Protein AF-A0A3R8Q8Q8-F1 (afdb_monomer_lite)

Organism: NCBI:txid940136

pLDDT: mean 83.43, std 16.65, range [38.94, 98.38]

Sequence (94 aa):
MTLSNRDELKNAIRAALLARAPKPTGIKKVIELAGGANSLAHKLGVTHQAIYTWSHRGWVPIQRAIQIESLFGVPREALLKPELVAILAPRQWS

Secondary structure (DSSP, 8-state):
--SHHHHHHHHHHHHHHHHHS----HHHHHHHHTTSHHHHHHHHT--HHHHHHHHHHT---HHHHHHHHHHH---GGGTS-HHHHHHHS-----

InterPro domains:
  IPR010982 Lambda repressor-like, DNA-binding domain superfamily [G3DSA:1.10.260.40] (25-86)
  IPR010982 Lambda repressor-like, DNA-binding domain superfamily [SSF47413] (27-73)
  IPR031856 Bacterial antitoxin YdaS-like [PF15943] (27-72)

Radius of gyration: 17.21 Å; chains: 1; bounding box: 33×35×53 Å

Foldseek 3Di:
DCPPVVVVVVVVVVVVCCVVPPPQQLLVVLQVQLVHLVSVCVQQVHDSVQSVVQNVLRADPQVVLVVSCVVRVRHSLSHHDVVVNVVVPPPPDD

Structure (mmCIF, N/CA/C/O backbone):
data_AF-A0A3R8Q8Q8-F1
#
_entry.id   AF-A0A3R8Q8Q8-F1
#
loop_
_atom_site.group_PDB
_atom_site.id
_atom_site.type_symbol
_atom_site.label_atom_id
_atom_site.label_alt_id
_atom_site.label_comp_id
_atom_site.label_asym_id
_atom_site.label_entity_id
_atom_site.label_seq_id
_atom_site.pdbx_PDB_ins_code
_atom_site.Cartn_x
_atom_site.Cartn_y
_atom_site.Cartn_z
_atom_site.occupancy
_atom_site.B_iso_or_equiv
_atom_site.auth_seq_id
_atom_site.auth_comp_id
_atom_site.auth_asym_id
_atom_site.auth_atom_id
_atom_site.pdbx_PDB_model_num
ATOM 1 N N . MET A 1 1 ? 14.097 7.854 -45.778 1.00 45.94 1 MET A N 1
ATOM 2 C CA . MET A 1 1 ? 15.107 8.122 -44.731 1.00 45.94 1 MET A CA 1
ATOM 3 C C . MET A 1 1 ? 14.557 9.188 -43.787 1.00 45.94 1 MET A C 1
ATOM 5 O O . MET A 1 1 ? 14.460 10.325 -44.203 1.00 45.94 1 MET A O 1
ATOM 9 N N . THR A 1 2 ? 14.084 8.969 -42.561 1.00 56.03 2 THR A N 1
ATOM 10 C CA . THR A 1 2 ? 13.623 7.803 -41.779 1.00 56.03 2 THR A CA 1
ATOM 11 C C . THR A 1 2 ? 13.007 8.416 -40.513 1.00 56.03 2 THR A C 1
ATOM 13 O O . THR A 1 2 ? 13.730 8.721 -39.567 1.00 56.03 2 THR A O 1
ATOM 16 N N . LEU A 1 3 ? 11.688 8.640 -40.503 1.00 55.59 3 LEU A N 1
ATOM 17 C CA . LEU A 1 3 ? 10.955 8.960 -39.268 1.00 55.59 3 LEU A CA 1
ATOM 18 C C . LEU A 1 3 ? 10.755 7.685 -38.414 1.00 55.59 3 LEU A C 1
ATOM 20 O O . LEU A 1 3 ? 10.866 7.757 -37.196 1.00 55.59 3 LEU A O 1
ATOM 24 N N . SER A 1 4 ? 10.667 6.507 -39.058 1.00 64.88 4 SER A N 1
ATOM 25 C CA . SER A 1 4 ? 10.560 5.176 -38.415 1.00 64.88 4 SER A CA 1
ATOM 26 C C . SER A 1 4 ? 11.710 4.868 -37.448 1.00 64.88 4 SER A C 1
ATOM 28 O O . SER A 1 4 ? 11.486 4.434 -36.325 1.00 64.88 4 SER A O 1
ATOM 30 N N . ASN A 1 5 ? 12.951 5.200 -37.825 1.00 76.56 5 ASN A N 1
ATOM 31 C CA . ASN A 1 5 ? 14.131 4.849 -37.026 1.00 76.56 5 ASN A CA 1
ATOM 32 C C . ASN A 1 5 ? 14.240 5.664 -35.722 1.00 76.56 5 ASN A C 1
ATOM 34 O O . ASN A 1 5 ? 14.782 5.191 -34.727 1.00 76.56 5 ASN A O 1
ATOM 38 N N . ARG A 1 6 ? 13.727 6.905 -35.705 1.00 71.56 6 ARG A N 1
ATOM 39 C CA . ARG A 1 6 ? 13.743 7.755 -34.501 1.00 71.56 6 ARG A CA 1
ATOM 40 C C . ARG A 1 6 ? 12.697 7.304 -33.488 1.00 71.56 6 ARG A C 1
ATOM 42 O O . ARG A 1 6 ? 12.961 7.379 -32.291 1.00 71.56 6 ARG A O 1
ATOM 49 N N . ASP A 1 7 ? 11.539 6.850 -33.954 1.00 80.25 7 ASP A N 1
ATOM 50 C CA . ASP A 1 7 ? 10.456 6.397 -33.081 1.00 80.25 7 ASP A CA 1
ATOM 51 C C . ASP A 1 7 ? 10.709 4.982 -32.550 1.00 80.25 7 ASP A C 1
ATOM 53 O O . ASP A 1 7 ? 10.508 4.735 -31.362 1.00 80.25 7 ASP A O 1
ATOM 57 N N . GLU A 1 8 ? 11.290 4.097 -33.362 1.00 83.56 8 GLU A N 1
ATOM 58 C CA . GLU A 1 8 ? 11.819 2.806 -32.904 1.00 83.56 8 GLU A CA 1
ATOM 59 C C . GLU A 1 8 ? 12.916 2.987 -31.848 1.00 83.56 8 GLU A C 1
ATOM 61 O O . GLU A 1 8 ? 12.861 2.359 -30.790 1.00 83.56 8 GLU A O 1
ATOM 66 N N . LEU A 1 9 ? 13.855 3.916 -32.068 1.00 75.81 9 LEU A N 1
ATOM 67 C CA . LEU A 1 9 ? 14.897 4.238 -31.092 1.00 75.81 9 LEU A CA 1
ATOM 68 C C . LEU A 1 9 ? 14.308 4.787 -29.785 1.00 75.81 9 LEU A C 1
ATOM 70 O O . LEU A 1 9 ? 14.707 4.359 -28.703 1.00 75.81 9 LEU A O 1
ATOM 74 N N . LYS A 1 10 ? 13.333 5.702 -29.855 1.00 74.94 10 LYS A N 1
ATOM 75 C CA . LYS A 1 10 ? 12.638 6.217 -28.662 1.00 74.94 10 LYS A CA 1
ATOM 76 C C . LYS A 1 10 ? 11.908 5.106 -27.911 1.00 74.94 10 LYS A C 1
ATOM 78 O O . LYS A 1 10 ? 11.977 5.074 -26.684 1.00 74.94 10 LYS A O 1
ATOM 83 N N . ASN A 1 11 ? 11.239 4.199 -28.621 1.00 80.94 11 ASN A N 1
ATOM 84 C CA . ASN A 1 11 ? 10.512 3.081 -28.024 1.00 80.94 11 ASN A CA 1
ATOM 85 C C . ASN A 1 11 ? 11.461 2.072 -27.369 1.00 80.94 11 ASN A C 1
ATOM 87 O O . ASN A 1 11 ? 11.214 1.659 -26.237 1.00 80.94 11 ASN A O 1
ATOM 91 N N . ALA A 1 12 ? 12.579 1.743 -28.019 1.00 76.50 12 ALA A N 1
ATOM 92 C CA . ALA A 1 12 ? 13.610 0.867 -27.471 1.00 76.50 12 ALA A CA 1
ATOM 93 C C . ALA A 1 12 ? 14.291 1.483 -26.239 1.00 76.50 12 ALA A C 1
ATOM 95 O O . ALA A 1 12 ? 14.426 0.817 -25.213 1.00 76.50 12 ALA A O 1
ATOM 96 N N . ILE A 1 13 ? 14.646 2.774 -26.293 1.00 77.25 13 ILE A N 1
ATOM 97 C CA . ILE A 1 13 ? 15.193 3.508 -25.143 1.00 77.25 13 ILE A CA 1
ATOM 98 C C . ILE A 1 13 ? 14.171 3.536 -24.008 1.00 77.25 13 ILE A C 1
ATOM 100 O O . ILE A 1 13 ? 14.528 3.263 -22.868 1.00 77.25 13 ILE A O 1
ATOM 104 N N . ARG A 1 14 ? 12.891 3.802 -24.293 1.00 72.31 14 ARG A N 1
ATOM 105 C CA . ARG A 1 14 ? 11.822 3.791 -23.286 1.00 72.31 14 ARG A CA 1
ATOM 106 C C . ARG A 1 14 ? 11.651 2.407 -22.660 1.00 72.31 14 ARG A C 1
ATOM 108 O O . ARG A 1 14 ? 11.566 2.322 -21.443 1.00 72.31 14 ARG A O 1
ATOM 115 N N . ALA A 1 15 ? 11.643 1.335 -23.449 1.00 70.44 15 ALA A N 1
ATOM 116 C CA . ALA A 1 15 ? 11.547 -0.038 -22.953 1.00 70.44 15 ALA A CA 1
ATOM 117 C C . ALA A 1 15 ? 12.760 -0.424 -22.088 1.00 70.44 15 ALA A C 1
ATOM 119 O O . ALA A 1 15 ? 12.591 -0.965 -20.997 1.00 70.44 15 ALA A O 1
ATOM 120 N N . ALA A 1 16 ? 13.974 -0.076 -22.523 1.00 70.81 16 ALA A N 1
ATOM 121 C CA . ALA A 1 16 ? 15.204 -0.314 -21.770 1.00 70.81 16 ALA A CA 1
ATOM 122 C C . ALA A 1 16 ? 15.271 0.522 -20.481 1.00 70.81 16 ALA A C 1
ATOM 124 O O . ALA A 1 16 ? 15.675 0.018 -19.432 1.00 70.81 16 ALA A O 1
ATOM 125 N N . LEU A 1 17 ? 14.834 1.784 -20.533 1.00 64.94 17 LEU A N 1
ATOM 126 C CA . LEU A 1 17 ? 14.696 2.642 -19.359 1.00 64.94 17 LEU A CA 1
ATOM 127 C C . LEU A 1 17 ? 13.635 2.096 -18.408 1.00 64.94 17 LEU A C 1
ATOM 129 O O . LEU A 1 17 ? 13.884 2.094 -17.218 1.00 64.94 17 LEU A O 1
ATOM 133 N N . LEU A 1 18 ? 12.499 1.580 -18.886 1.00 66.44 18 LEU A N 1
ATOM 134 C CA . LEU A 1 18 ? 11.469 0.963 -18.038 1.00 66.44 18 LEU A CA 1
ATOM 135 C C . LEU A 1 18 ? 11.929 -0.364 -17.416 1.00 66.44 18 LEU A C 1
ATOM 137 O O . LEU A 1 18 ? 11.533 -0.675 -16.297 1.00 66.44 18 LEU A O 1
ATOM 141 N N . ALA A 1 19 ? 12.782 -1.122 -18.107 1.00 58.47 19 ALA A N 1
ATOM 142 C CA . ALA A 1 19 ? 13.386 -2.343 -17.580 1.00 58.47 19 ALA A CA 1
ATOM 143 C C . ALA A 1 19 ? 14.457 -2.069 -16.504 1.00 58.47 19 ALA A C 1
ATOM 145 O O . ALA A 1 19 ? 14.663 -2.904 -15.626 1.00 58.47 19 ALA A O 1
ATOM 146 N N . ARG A 1 20 ? 15.136 -0.911 -16.566 1.00 46.00 20 ARG A N 1
ATOM 147 C CA . ARG A 1 20 ? 16.197 -0.493 -15.622 1.00 46.00 20 ARG A CA 1
ATOM 148 C C . ARG A 1 20 ? 15.735 0.518 -14.573 1.00 46.00 20 ARG A C 1
ATOM 150 O O . ARG A 1 20 ? 16.419 0.698 -13.568 1.00 46.00 20 ARG A O 1
ATOM 157 N N . ALA A 1 21 ? 14.620 1.203 -14.804 1.00 38.94 21 ALA A N 1
ATOM 158 C CA . ALA A 1 21 ? 14.037 2.126 -13.850 1.00 38.94 21 ALA A CA 1
ATOM 159 C C . ALA A 1 21 ? 13.611 1.333 -12.613 1.00 38.94 21 ALA A C 1
ATOM 161 O O . ALA A 1 21 ? 13.089 0.221 -12.753 1.00 38.94 21 ALA A O 1
ATOM 162 N N . PRO A 1 22 ? 13.789 1.887 -11.402 1.00 45.38 22 PRO A N 1
ATOM 163 C CA . PRO A 1 22 ? 13.172 1.299 -10.228 1.00 45.38 22 PRO A CA 1
ATOM 164 C C . PRO A 1 22 ? 11.675 1.201 -10.518 1.00 45.38 22 PRO A C 1
ATOM 166 O O . PRO A 1 22 ? 11.023 2.223 -10.752 1.00 45.38 22 PRO A O 1
ATOM 169 N N . LYS A 1 23 ? 11.153 -0.034 -10.587 1.00 53.91 23 LYS A N 1
ATOM 170 C CA . LYS A 1 23 ? 9.730 -0.301 -10.827 1.00 53.91 23 LYS A CA 1
ATOM 171 C C . LYS A 1 23 ? 8.942 0.654 -9.924 1.00 53.91 23 LYS A C 1
ATOM 173 O O . LYS A 1 23 ? 9.235 0.662 -8.722 1.00 53.91 23 LYS A O 1
ATOM 178 N N . PRO A 1 24 ? 7.995 1.467 -10.440 1.00 52.50 24 PRO A N 1
ATOM 179 C CA . PRO A 1 24 ? 7.105 2.209 -9.562 1.00 52.50 24 PRO A CA 1
ATOM 180 C C . PRO A 1 24 ? 6.563 1.204 -8.557 1.00 52.50 24 PRO A C 1
ATOM 182 O O . PRO A 1 24 ? 6.084 0.131 -8.933 1.00 52.50 24 PRO A O 1
ATOM 185 N N . THR A 1 25 ? 6.798 1.500 -7.284 1.00 70.94 25 THR A N 1
ATOM 186 C CA . THR A 1 25 ? 6.544 0.568 -6.193 1.00 70.94 25 THR A CA 1
ATOM 187 C C . THR A 1 25 ? 5.102 0.104 -6.322 1.00 70.94 25 THR A C 1
ATOM 189 O O . THR A 1 25 ? 4.229 0.930 -6.604 1.00 70.94 25 THR A O 1
ATOM 192 N N . GLY A 1 26 ? 4.823 -1.198 -6.194 1.00 85.50 26 GLY A N 1
ATOM 193 C CA . GLY A 1 26 ? 3.482 -1.713 -6.495 1.00 85.50 26 GLY A CA 1
ATOM 194 C C . GLY A 1 26 ? 2.390 -0.963 -5.723 1.00 85.50 26 GLY A C 1
ATOM 195 O O . GLY A 1 26 ? 1.292 -0.770 -6.230 1.00 85.50 26 GLY A O 1
ATOM 196 N N . ILE A 1 27 ? 2.734 -0.421 -4.549 1.00 93.25 27 ILE A N 1
ATOM 197 C CA . ILE A 1 27 ? 1.871 0.436 -3.738 1.00 93.25 27 ILE A CA 1
ATOM 198 C C . ILE A 1 27 ? 1.432 1.740 -4.430 1.00 93.25 27 ILE A C 1
ATOM 200 O O . ILE A 1 27 ? 0.280 2.125 -4.271 1.00 93.25 27 ILE A O 1
ATOM 204 N N . LYS A 1 28 ? 2.272 2.412 -5.231 1.00 93.69 28 LYS A N 1
ATOM 205 C CA . LYS A 1 28 ? 1.861 3.630 -5.961 1.00 93.69 28 LYS A CA 1
ATOM 206 C C . LYS A 1 28 ? 0.803 3.314 -7.015 1.00 93.69 28 LYS A C 1
ATOM 208 O O . LYS A 1 28 ? -0.220 3.987 -7.069 1.00 93.69 28 LYS A O 1
ATOM 213 N N . LYS A 1 29 ? 0.996 2.223 -7.761 1.00 92.94 29 LYS A N 1
ATOM 214 C CA . LYS A 1 29 ? -0.008 1.714 -8.707 1.00 92.94 29 LYS A CA 1
ATOM 215 C C . LYS A 1 29 ? -1.321 1.370 -7.996 1.00 92.94 29 LYS A C 1
ATOM 217 O O . LYS A 1 29 ? -2.396 1.675 -8.493 1.00 92.94 29 LYS A O 1
ATOM 222 N N . VAL A 1 30 ? -1.245 0.754 -6.818 1.00 95.88 30 VAL A N 1
ATOM 223 C CA . VAL A 1 30 ? -2.433 0.420 -6.015 1.00 95.88 30 VAL A CA 1
ATOM 224 C C . VAL A 1 30 ? -3.152 1.677 -5.522 1.00 95.88 30 VAL A C 1
ATOM 226 O O . VAL A 1 30 ? -4.377 1.706 -5.531 1.00 95.88 30 VAL A O 1
ATOM 229 N N . ILE A 1 31 ? -2.420 2.725 -5.128 1.00 96.88 31 ILE A N 1
ATOM 230 C CA . ILE A 1 31 ? -3.007 4.019 -4.749 1.00 96.88 31 ILE A CA 1
ATOM 231 C C . ILE A 1 31 ? -3.808 4.606 -5.915 1.00 96.88 31 ILE A C 1
ATOM 233 O O . ILE A 1 31 ? -4.930 5.060 -5.705 1.00 96.88 31 ILE A O 1
ATOM 237 N N . GLU A 1 32 ? -3.272 4.561 -7.134 1.00 95.56 32 GLU A N 1
ATOM 238 C CA . GLU A 1 32 ? -3.980 5.013 -8.337 1.00 95.56 32 GLU A CA 1
ATOM 239 C C . GLU A 1 32 ? -5.237 4.171 -8.605 1.00 95.56 32 GLU A C 1
ATOM 241 O O . GLU A 1 32 ? -6.325 4.727 -8.740 1.00 95.56 32 GLU A O 1
ATOM 246 N N . LEU A 1 33 ? -5.123 2.836 -8.586 1.00 95.44 33 LEU A N 1
ATOM 247 C CA . LEU A 1 33 ? -6.254 1.914 -8.786 1.00 95.44 33 LEU A CA 1
ATOM 248 C C . LEU A 1 33 ? -7.359 2.081 -7.735 1.00 95.44 33 LEU A C 1
ATOM 250 O O . LEU A 1 33 ? -8.537 1.888 -8.026 1.00 95.44 33 LEU A O 1
ATOM 254 N N . ALA A 1 34 ? -6.991 2.440 -6.508 1.00 97.19 34 ALA A N 1
ATOM 255 C CA . ALA A 1 34 ? -7.940 2.693 -5.435 1.00 97.19 34 ALA A CA 1
ATOM 256 C C . ALA A 1 34 ? -8.665 4.040 -5.560 1.00 97.19 34 ALA A C 1
ATOM 258 O O . ALA A 1 34 ? -9.609 4.270 -4.804 1.00 97.19 34 ALA A O 1
ATOM 259 N N . GLY A 1 35 ? -8.241 4.923 -6.471 1.00 97.38 35 GLY A N 1
ATOM 260 C CA . GLY A 1 35 ? -8.750 6.291 -6.579 1.00 97.38 35 GLY A CA 1
ATOM 261 C C . GLY A 1 35 ? -8.145 7.245 -5.545 1.00 97.38 35 GLY A C 1
ATOM 262 O O . GLY A 1 35 ? -8.803 8.193 -5.123 1.00 97.38 35 GLY A O 1
ATOM 263 N N . GLY A 1 36 ? -6.919 6.978 -5.088 1.00 97.06 36 GLY A N 1
ATOM 264 C CA . GLY A 1 36 ? -6.166 7.820 -4.158 1.00 97.06 36 GLY A CA 1
ATOM 265 C C . GLY A 1 36 ? -5.861 7.165 -2.807 1.00 97.06 36 GLY A C 1
ATOM 266 O O . GLY A 1 36 ? -6.390 6.115 -2.439 1.00 97.06 36 GLY A O 1
A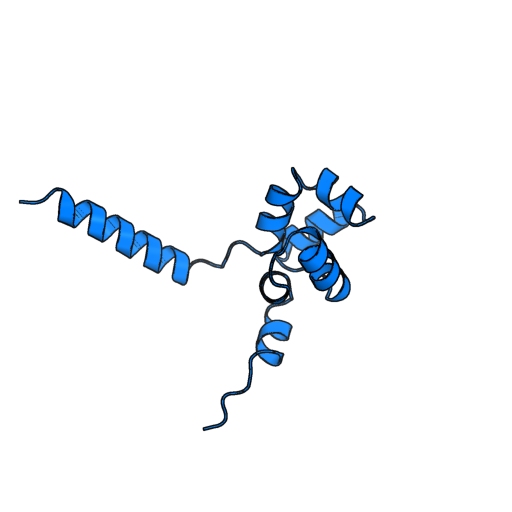TOM 267 N N . ALA A 1 37 ? -4.978 7.813 -2.039 1.00 97.06 37 ALA A N 1
ATOM 268 C CA . ALA A 1 37 ? -4.445 7.261 -0.792 1.00 97.06 37 ALA A CA 1
ATOM 269 C C . ALA A 1 37 ? -5.508 7.129 0.312 1.00 97.06 37 ALA A C 1
ATOM 271 O O . ALA A 1 37 ? -5.510 6.136 1.036 1.00 97.06 37 ALA A O 1
ATOM 272 N N . ASN A 1 38 ? -6.443 8.081 0.411 1.00 98.00 38 ASN A N 1
ATOM 273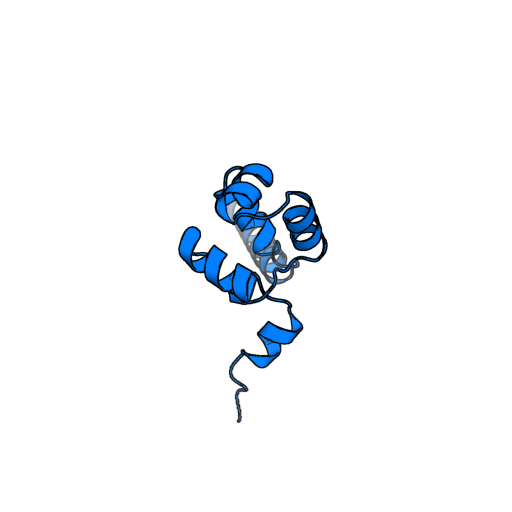 C CA . ASN A 1 38 ? -7.557 8.011 1.365 1.00 98.00 38 ASN A CA 1
ATOM 274 C C . ASN A 1 38 ? -8.526 6.868 1.032 1.00 98.00 38 ASN A C 1
ATOM 276 O O . ASN A 1 38 ? -8.925 6.116 1.920 1.00 98.00 38 ASN A O 1
ATOM 280 N N . SER A 1 39 ? -8.849 6.686 -0.249 1.00 98.25 39 SER A N 1
ATOM 281 C CA . SER A 1 39 ? -9.698 5.589 -0.721 1.00 98.25 39 SER A CA 1
ATOM 282 C C . SER A 1 39 ? -9.066 4.227 -0.436 1.00 98.25 39 SER A C 1
ATOM 284 O O . SER A 1 39 ? -9.744 3.310 0.034 1.00 98.25 39 SER A O 1
ATOM 286 N N . LEU A 1 40 ? -7.752 4.099 -0.651 1.00 98.19 40 LEU A N 1
ATOM 287 C CA . LEU A 1 40 ? -7.006 2.895 -0.294 1.00 98.19 40 LEU A CA 1
ATOM 288 C C . LEU A 1 40 ? -7.010 2.647 1.220 1.00 98.19 40 LEU A C 1
ATOM 290 O O . LEU A 1 40 ? -7.265 1.525 1.652 1.00 98.19 40 LEU A O 1
ATOM 294 N N . ALA A 1 41 ? -6.763 3.686 2.022 1.00 98.38 41 ALA A N 1
ATOM 295 C CA . ALA A 1 41 ? -6.775 3.603 3.480 1.00 98.38 41 ALA A CA 1
ATOM 296 C C . ALA A 1 41 ? -8.126 3.083 4.001 1.00 98.38 41 ALA A C 1
ATOM 298 O O . ALA A 1 41 ? -8.157 2.138 4.789 1.00 98.38 41 ALA A O 1
ATOM 299 N N . HIS A 1 42 ? -9.235 3.621 3.479 1.00 98.25 42 HIS A N 1
ATOM 300 C CA . HIS A 1 42 ? -10.588 3.181 3.820 1.00 98.25 42 HIS A CA 1
ATOM 301 C C . HIS A 1 42 ? -10.841 1.719 3.425 1.00 98.25 42 HIS A C 1
ATOM 303 O O . HIS A 1 42 ? -11.273 0.923 4.254 1.00 98.25 42 HIS A O 1
ATOM 309 N N . LYS A 1 43 ? -10.512 1.326 2.184 1.00 98.00 43 LYS A N 1
ATOM 310 C CA . LYS A 1 43 ? -10.687 -0.059 1.700 1.00 98.00 43 LYS A CA 1
ATOM 311 C C . LYS A 1 43 ? -9.873 -1.081 2.500 1.00 98.00 43 LYS A C 1
ATOM 313 O O . LYS A 1 43 ? -10.310 -2.216 2.656 1.00 98.00 43 LYS A O 1
ATOM 318 N N . LEU A 1 44 ? -8.696 -0.696 2.996 1.00 97.38 44 LEU A N 1
ATOM 319 C CA . LEU A 1 44 ? -7.835 -1.571 3.796 1.00 97.38 44 LEU A CA 1
ATOM 320 C C . LEU A 1 44 ? -8.116 -1.495 5.305 1.00 97.38 44 LEU A C 1
ATOM 322 O O . LEU A 1 44 ? -7.575 -2.313 6.053 1.00 97.38 44 LEU A O 1
ATOM 326 N N . GLY A 1 45 ? -8.929 -0.542 5.769 1.00 97.88 45 GLY A N 1
ATOM 327 C CA . GLY A 1 45 ? -9.154 -0.304 7.196 1.00 97.88 45 GLY A CA 1
ATOM 328 C C . GLY A 1 45 ? -7.873 0.110 7.926 1.00 97.88 45 GLY A C 1
ATOM 329 O O . GLY A 1 45 ? -7.543 -0.445 8.973 1.00 97.88 45 GLY A O 1
ATOM 330 N N . VAL A 1 46 ? -7.097 1.025 7.338 1.00 98.12 46 VAL A N 1
ATOM 331 C CA . VAL A 1 46 ? -5.848 1.553 7.915 1.00 98.12 46 VAL A CA 1
ATOM 332 C C . VAL A 1 46 ? -5.823 3.074 7.880 1.00 98.12 46 VAL A C 1
ATOM 334 O O . VAL A 1 46 ? -6.64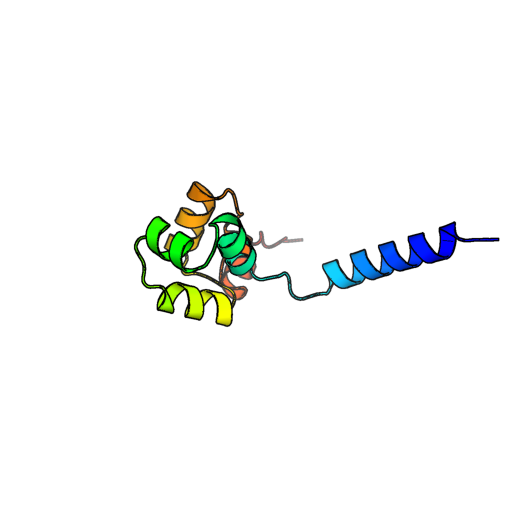3 3.711 7.228 1.00 98.12 46 VAL A O 1
ATOM 337 N N . THR A 1 47 ? -4.858 3.674 8.572 1.00 98.31 47 THR A N 1
ATOM 338 C CA . THR A 1 47 ? -4.673 5.127 8.550 1.00 98.31 47 THR A CA 1
ATOM 339 C C . THR A 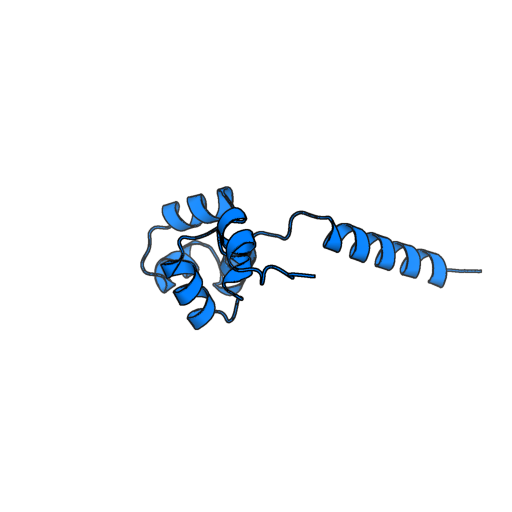1 47 ? -4.045 5.592 7.233 1.00 98.31 47 THR A C 1
ATOM 341 O O . THR A 1 47 ? -3.243 4.886 6.617 1.00 98.31 47 THR A O 1
ATOM 344 N N . HIS A 1 48 ? -4.344 6.828 6.824 1.00 97.38 48 HIS A N 1
ATOM 345 C CA . HIS A 1 48 ? -3.677 7.470 5.685 1.00 97.38 48 HIS A CA 1
ATOM 346 C C . HIS A 1 48 ? -2.148 7.527 5.868 1.00 97.38 48 HIS A C 1
ATOM 348 O O . HIS A 1 48 ? -1.392 7.296 4.925 1.00 97.38 48 HIS A O 1
ATOM 354 N N . GLN A 1 49 ? -1.682 7.754 7.101 1.00 97.75 49 GLN A N 1
ATOM 355 C CA . GLN A 1 49 ? -0.257 7.759 7.433 1.00 97.75 49 GLN A CA 1
ATOM 356 C C . GLN A 1 49 ? 0.412 6.414 7.123 1.00 97.75 49 GLN A C 1
ATOM 358 O O . GLN A 1 49 ? 1.514 6.409 6.583 1.00 97.75 49 GLN A O 1
ATOM 363 N N . ALA A 1 50 ? -0.260 5.283 7.375 1.00 98.00 50 ALA A N 1
ATOM 364 C CA . ALA A 1 50 ? 0.266 3.970 7.010 1.00 98.00 50 ALA A CA 1
ATOM 365 C C . ALA A 1 50 ? 0.482 3.855 5.492 1.00 98.00 50 ALA A C 1
ATOM 367 O O . ALA A 1 50 ? 1.554 3.433 5.059 1.00 98.00 50 ALA A O 1
ATOM 368 N N . ILE A 1 51 ? -0.488 4.308 4.686 1.00 97.88 51 ILE A N 1
ATOM 369 C CA . ILE A 1 51 ? -0.360 4.346 3.221 1.00 97.88 51 ILE A CA 1
ATOM 370 C C . ILE A 1 51 ? 0.829 5.211 2.801 1.00 97.88 51 ILE A C 1
ATOM 372 O O . ILE A 1 51 ? 1.621 4.798 1.953 1.00 97.88 51 ILE A O 1
ATOM 376 N N . TYR A 1 52 ? 0.997 6.381 3.419 1.00 95.94 52 TYR A N 1
ATOM 377 C CA . TYR A 1 52 ? 2.099 7.289 3.109 1.00 95.94 52 TYR A CA 1
ATOM 378 C C . TYR A 1 52 ? 3.460 6.673 3.454 1.00 95.94 52 TYR A C 1
ATOM 380 O O . TYR A 1 52 ? 4.368 6.674 2.623 1.00 95.94 52 TYR A O 1
ATOM 388 N N . THR A 1 53 ? 3.586 6.053 4.631 1.00 96.88 53 THR A N 1
ATOM 389 C CA . THR A 1 53 ? 4.786 5.311 5.035 1.00 96.88 53 THR A CA 1
ATOM 390 C C . THR A 1 53 ? 5.114 4.196 4.044 1.00 96.88 53 THR A C 1
ATOM 392 O O . THR A 1 53 ? 6.273 4.037 3.660 1.00 96.88 53 THR A O 1
ATOM 395 N N . TRP A 1 54 ? 4.115 3.430 3.595 1.00 96.62 54 TRP A N 1
ATOM 396 C CA . TRP A 1 54 ? 4.320 2.341 2.637 1.00 96.62 54 TRP A CA 1
ATOM 397 C C . TRP A 1 54 ? 4.694 2.848 1.247 1.00 96.62 54 TRP A C 1
ATOM 399 O O . TRP A 1 54 ? 5.588 2.288 0.619 1.00 96.62 54 TRP A O 1
ATOM 409 N N . SER A 1 55 ? 4.054 3.922 0.785 1.00 94.56 55 SER A N 1
ATOM 410 C CA . SER A 1 55 ? 4.367 4.577 -0.488 1.00 94.56 55 SER A CA 1
ATOM 411 C C . SER A 1 55 ? 5.791 5.127 -0.504 1.00 94.56 55 SER A C 1
ATOM 413 O O . SER A 1 55 ? 6.516 4.931 -1.481 1.00 94.56 55 SER A O 1
ATOM 415 N N . HIS A 1 56 ? 6.213 5.744 0.603 1.00 92.69 56 HIS A N 1
ATOM 416 C CA . HIS A 1 56 ? 7.541 6.331 0.746 1.00 92.69 56 HIS A CA 1
ATOM 417 C C . HIS A 1 56 ? 8.649 5.271 0.745 1.00 92.69 56 HIS A C 1
ATOM 419 O O . HIS A 1 56 ? 9.628 5.409 0.019 1.00 92.69 56 HIS A O 1
ATOM 425 N N . ARG A 1 57 ? 8.478 4.178 1.502 1.00 91.25 57 ARG A N 1
ATOM 426 C CA . ARG A 1 57 ? 9.455 3.071 1.532 1.00 91.25 57 ARG A CA 1
ATOM 427 C C . ARG A 1 57 ? 9.348 2.113 0.341 1.00 91.25 57 ARG A C 1
ATOM 429 O O . ARG A 1 57 ? 10.264 1.339 0.094 1.00 91.25 57 ARG A O 1
ATOM 436 N N . GLY A 1 58 ? 8.217 2.130 -0.362 1.00 92.06 58 GLY A N 1
ATOM 437 C CA . GLY A 1 58 ? 7.986 1.358 -1.576 1.00 92.06 58 GLY A CA 1
ATOM 438 C C . GLY A 1 58 ? 7.443 -0.060 -1.409 1.00 92.06 58 GLY A C 1
ATOM 439 O O . GLY A 1 58 ? 7.411 -0.807 -2.382 1.00 92.06 58 GLY A O 1
ATOM 440 N N . TRP A 1 59 ? 7.004 -0.443 -0.214 1.00 93.94 59 TRP A N 1
ATOM 441 C CA . TRP A 1 59 ? 6.497 -1.790 0.059 1.00 93.94 59 TRP A CA 1
ATOM 442 C C . TRP A 1 59 ? 5.512 -1.805 1.232 1.00 93.94 59 TRP A C 1
ATOM 444 O O . TRP A 1 59 ? 5.498 -0.912 2.087 1.00 93.94 59 TRP A O 1
ATOM 454 N N . VAL A 1 60 ? 4.692 -2.849 1.307 1.00 96.12 60 VAL A N 1
ATOM 455 C CA . VAL A 1 60 ? 3.663 -3.058 2.336 1.00 96.12 60 VAL A CA 1
ATOM 456 C C . VAL A 1 60 ? 3.990 -4.287 3.199 1.00 96.12 60 VAL A C 1
ATOM 458 O O . VAL A 1 60 ? 4.761 -5.150 2.778 1.00 96.12 60 VAL A O 1
ATOM 461 N N . PRO A 1 61 ? 3.431 -4.400 4.419 1.00 95.88 61 PRO A N 1
ATOM 462 C CA . PRO A 1 61 ? 3.530 -5.629 5.208 1.00 95.88 61 PRO A CA 1
ATOM 463 C C . PRO A 1 61 ? 2.885 -6.821 4.483 1.00 95.88 61 PRO A C 1
ATOM 465 O O . PRO A 1 61 ? 1.911 -6.639 3.756 1.00 95.88 61 PRO A O 1
ATOM 468 N N . ILE A 1 62 ? 3.362 -8.044 4.741 1.00 94.50 62 ILE A N 1
ATOM 469 C CA . ILE A 1 62 ? 2.939 -9.265 4.024 1.00 94.50 62 ILE A CA 1
ATOM 470 C C . ILE A 1 62 ? 1.415 -9.441 4.003 1.00 94.50 62 ILE A C 1
ATOM 472 O O . ILE A 1 62 ? 0.828 -9.614 2.939 1.00 94.50 62 ILE A O 1
ATOM 476 N N . GLN A 1 63 ? 0.758 -9.325 5.161 1.00 95.88 63 GLN A N 1
ATOM 477 C CA . GLN A 1 63 ? -0.701 -9.458 5.255 1.00 95.88 63 GLN A CA 1
ATOM 478 C C . GLN A 1 63 ? -1.443 -8.444 4.370 1.00 95.88 63 GLN A C 1
ATOM 480 O O . GLN A 1 63 ? -2.474 -8.761 3.784 1.00 95.88 63 GLN A O 1
ATOM 485 N N . ARG A 1 64 ? -0.896 -7.231 4.220 1.00 97.12 64 ARG A N 1
ATOM 486 C CA . ARG A 1 64 ? -1.480 -6.191 3.365 1.00 97.12 64 ARG A CA 1
ATOM 487 C C . ARG A 1 64 ? -1.205 -6.442 1.891 1.00 97.12 64 ARG A C 1
ATOM 489 O O . ARG A 1 64 ? -2.062 -6.115 1.085 1.00 97.12 64 ARG A O 1
ATOM 496 N N . ALA A 1 65 ? -0.079 -7.060 1.534 1.00 95.81 65 ALA A N 1
ATOM 497 C CA . ALA A 1 65 ? 0.180 -7.471 0.155 1.00 95.81 65 ALA A CA 1
ATOM 498 C C . ALA A 1 65 ? -0.873 -8.483 -0.326 1.00 95.81 65 ALA A C 1
ATOM 500 O O . ALA A 1 65 ? -1.434 -8.302 -1.399 1.00 95.81 65 ALA A O 1
ATOM 501 N N . ILE A 1 66 ? -1.209 -9.477 0.506 1.00 95.38 66 ILE A N 1
ATOM 502 C CA . ILE A 1 66 ? -2.257 -10.471 0.210 1.00 95.38 66 ILE A CA 1
ATOM 503 C C . ILE A 1 66 ? -3.627 -9.794 0.073 1.00 95.38 66 ILE A C 1
ATOM 505 O O . ILE A 1 66 ? -4.357 -10.038 -0.884 1.00 95.38 66 ILE A O 1
ATOM 509 N N . GLN A 1 67 ? -3.971 -8.909 1.012 1.00 97.50 67 GLN A N 1
ATOM 510 C CA . GLN A 1 67 ? -5.243 -8.186 0.971 1.00 97.50 67 GLN A CA 1
ATOM 511 C C . GLN A 1 67 ? -5.360 -7.298 -0.277 1.00 97.50 67 GLN A C 1
ATOM 513 O O . GLN A 1 67 ? -6.402 -7.270 -0.926 1.00 97.50 67 GLN A O 1
ATOM 518 N N . ILE A 1 68 ? -4.293 -6.576 -0.624 1.00 97.06 68 ILE A N 1
ATOM 519 C CA . ILE A 1 68 ? -4.248 -5.718 -1.809 1.00 97.06 68 ILE A CA 1
ATOM 520 C C . ILE A 1 68 ? -4.357 -6.553 -3.086 1.00 97.06 68 ILE A C 1
ATOM 522 O O . ILE A 1 68 ? -5.101 -6.175 -3.985 1.00 97.06 68 ILE A O 1
ATOM 526 N N . GLU A 1 69 ? -3.662 -7.684 -3.170 1.00 95.12 69 GLU A N 1
ATOM 527 C CA . GLU A 1 69 ? -3.774 -8.592 -4.312 1.00 95.12 69 GLU A CA 1
ATOM 528 C C . GLU A 1 69 ? -5.217 -9.077 -4.491 1.00 95.12 69 GLU A C 1
ATOM 530 O O . GLU A 1 69 ? -5.753 -8.996 -5.593 1.00 95.12 69 GLU A O 1
ATOM 535 N N . SER A 1 70 ? -5.886 -9.469 -3.403 1.00 96.62 70 SER A N 1
ATOM 536 C CA . SER A 1 70 ? -7.292 -9.884 -3.444 1.00 96.62 70 SER A CA 1
ATOM 537 C C . SER A 1 70 ? -8.249 -8.771 -3.884 1.00 96.62 70 SER A C 1
ATOM 539 O O . SER A 1 70 ? -9.264 -9.068 -4.506 1.00 96.62 70 SER A O 1
ATOM 541 N N . LEU A 1 71 ? -7.974 -7.510 -3.535 1.00 97.00 71 LEU A N 1
ATOM 542 C CA . LEU A 1 71 ? -8.858 -6.377 -3.838 1.00 97.00 71 LEU A CA 1
ATOM 543 C C . LEU A 1 71 ? -8.602 -5.751 -5.214 1.00 97.00 71 LEU A C 1
ATOM 545 O O . LEU A 1 71 ? -9.523 -5.196 -5.809 1.00 97.00 71 LEU A O 1
ATOM 549 N N . PHE A 1 72 ? -7.358 -5.787 -5.697 1.00 94.69 72 PHE A N 1
ATOM 550 C CA . PHE A 1 72 ? -6.919 -5.012 -6.864 1.00 94.69 72 PHE A CA 1
ATOM 551 C C . PHE A 1 72 ? -6.227 -5.849 -7.948 1.00 94.69 72 PHE A C 1
ATOM 553 O O . PHE A 1 72 ? -5.865 -5.302 -8.988 1.00 94.69 72 PHE A O 1
ATOM 560 N N . GLY A 1 73 ? -5.992 -7.145 -7.719 1.00 88.81 73 GLY A N 1
ATOM 561 C CA . GLY A 1 73 ? -5.319 -8.031 -8.676 1.00 88.81 73 GLY A CA 1
ATOM 562 C C . GLY A 1 73 ? -3.846 -7.690 -8.920 1.00 88.81 73 GLY A C 1
ATOM 563 O O . GLY A 1 73 ? -3.272 -8.096 -9.929 1.00 88.81 73 GLY A O 1
ATOM 564 N N . VAL A 1 74 ? -3.224 -6.903 -8.037 1.00 89.00 74 VAL A N 1
ATOM 565 C CA . VAL A 1 74 ? -1.799 -6.565 -8.136 1.00 89.00 74 VAL A CA 1
ATOM 566 C C . VAL A 1 74 ? -0.979 -7.684 -7.491 1.00 89.00 74 VAL A C 1
ATOM 568 O O . VAL A 1 74 ? -1.167 -7.909 -6.296 1.00 89.00 74 VAL A O 1
ATOM 571 N N . PRO A 1 75 ? -0.054 -8.338 -8.225 1.00 88.94 75 PRO A N 1
ATOM 572 C CA . PRO A 1 75 ? 0.750 -9.429 -7.680 1.00 88.94 75 PRO A CA 1
ATOM 573 C C . PRO A 1 75 ? 1.500 -9.009 -6.418 1.00 88.94 75 PRO A C 1
ATOM 575 O O . PRO A 1 75 ? 2.172 -7.967 -6.399 1.00 88.94 75 PRO A O 1
ATOM 578 N N . ARG A 1 76 ? 1.393 -9.815 -5.360 1.00 89.62 76 ARG A N 1
ATOM 579 C CA . ARG A 1 76 ? 1.981 -9.521 -4.046 1.00 89.62 76 ARG A CA 1
ATOM 580 C C . ARG A 1 76 ? 3.496 -9.306 -4.096 1.00 89.62 76 ARG A C 1
ATOM 582 O O . ARG A 1 76 ? 4.016 -8.485 -3.346 1.00 89.62 76 ARG A O 1
ATOM 589 N N . GLU A 1 77 ? 4.208 -9.945 -5.020 1.00 87.50 77 GLU A N 1
ATOM 590 C CA . GLU A 1 77 ? 5.656 -9.798 -5.221 1.00 87.50 77 GLU A CA 1
ATOM 591 C C . GLU A 1 77 ? 6.043 -8.360 -5.590 1.00 87.50 77 GLU A C 1
ATOM 593 O O . GLU A 1 77 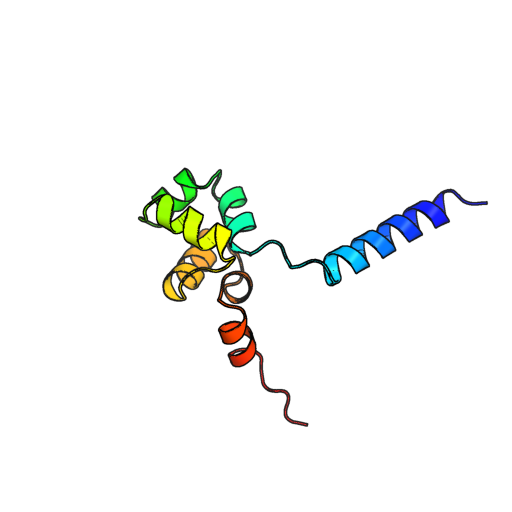? 7.130 -7.904 -5.254 1.00 87.50 77 GLU A O 1
ATOM 598 N N . ALA A 1 78 ? 5.145 -7.610 -6.238 1.00 88.62 78 ALA A N 1
ATOM 599 C CA . ALA A 1 78 ? 5.364 -6.200 -6.560 1.00 88.62 78 ALA A CA 1
ATOM 600 C C . ALA A 1 78 ? 5.142 -5.258 -5.359 1.00 88.62 78 ALA A C 1
ATOM 602 O O . ALA A 1 78 ? 5.427 -4.062 -5.451 1.00 88.62 78 ALA A O 1
ATOM 603 N N . LEU A 1 79 ? 4.594 -5.778 -4.257 1.00 91.81 79 LEU A N 1
ATOM 604 C CA . LEU A 1 79 ? 4.199 -5.027 -3.065 1.00 91.81 79 LEU A CA 1
ATOM 605 C C . LEU A 1 79 ? 5.102 -5.309 -1.863 1.00 91.81 79 LEU A C 1
ATOM 607 O O . LEU A 1 79 ? 5.130 -4.515 -0.922 1.00 91.81 79 LEU A O 1
ATOM 611 N N . LEU A 1 80 ? 5.802 -6.440 -1.866 1.00 91.69 80 LEU A N 1
ATOM 612 C CA . LEU A 1 80 ? 6.636 -6.877 -0.757 1.00 91.69 80 LEU A CA 1
ATOM 613 C C . LEU A 1 80 ? 7.982 -6.155 -0.714 1.00 91.69 80 LEU A C 1
ATOM 615 O O . LEU A 1 80 ? 8.464 -5.577 -1.687 1.00 91.69 80 LEU A O 1
ATOM 619 N N . LYS A 1 81 ? 8.600 -6.219 0.466 1.00 89.94 81 LYS A N 1
ATOM 620 C CA . LYS A 1 81 ? 9.965 -5.753 0.682 1.00 89.94 81 LYS A CA 1
ATOM 621 C C . LYS A 1 81 ? 10.925 -6.516 -0.262 1.00 89.94 81 LYS A C 1
ATOM 623 O O . LYS A 1 81 ? 10.819 -7.744 -0.306 1.00 89.94 81 LYS A O 1
ATOM 628 N N . PRO A 1 82 ? 11.854 -5.851 -0.980 1.00 85.06 82 PRO A N 1
ATOM 629 C CA . PRO A 1 82 ? 12.699 -6.498 -1.993 1.00 85.06 82 PRO A CA 1
ATOM 630 C C . PRO A 1 82 ? 13.449 -7.741 -1.500 1.00 85.06 82 PRO A C 1
ATOM 632 O O . PRO A 1 82 ? 13.500 -8.754 -2.192 1.00 85.06 82 PRO A O 1
ATOM 635 N N . GLU A 1 83 ? 13.968 -7.702 -0.275 1.00 85.56 83 GLU A N 1
ATOM 636 C CA . GLU A 1 83 ? 14.697 -8.815 0.334 1.00 85.56 83 GLU A CA 1
ATOM 637 C C . GLU A 1 83 ? 13.806 -10.049 0.549 1.00 85.56 83 GLU A C 1
ATOM 639 O O . GLU A 1 83 ? 14.278 -11.173 0.418 1.00 85.56 83 GLU A O 1
ATOM 644 N N . LEU A 1 84 ? 12.507 -9.864 0.819 1.00 86.06 84 LEU A N 1
ATOM 645 C CA . LEU A 1 84 ? 11.557 -10.978 0.918 1.00 86.06 84 LEU A CA 1
ATOM 646 C C . LEU A 1 84 ? 11.248 -11.576 -0.456 1.00 86.06 84 LEU A C 1
ATOM 648 O O . LEU A 1 84 ? 11.141 -12.792 -0.583 1.00 86.06 84 LEU A O 1
ATOM 652 N N . VAL A 1 85 ? 11.139 -10.738 -1.490 1.00 83.12 85 VAL A N 1
ATOM 653 C CA . VAL A 1 85 ? 10.923 -11.200 -2.871 1.00 83.12 85 VAL A CA 1
ATOM 654 C C . VAL A 1 85 ? 12.102 -12.054 -3.341 1.00 83.12 85 VAL A C 1
ATOM 656 O O . VAL A 1 85 ? 11.893 -13.098 -3.951 1.00 83.12 85 VAL A O 1
ATOM 659 N N . ALA A 1 86 ? 13.332 -11.659 -2.999 1.00 78.69 86 ALA A N 1
ATOM 660 C CA . ALA A 1 86 ? 14.537 -12.418 -3.331 1.00 78.69 86 ALA A CA 1
ATOM 661 C C . ALA A 1 86 ? 14.570 -13.819 -2.690 1.00 78.69 86 ALA A C 1
ATOM 663 O O . ALA A 1 86 ? 15.116 -14.742 -3.285 1.00 78.69 86 ALA A O 1
ATOM 664 N N . ILE A 1 87 ? 13.974 -13.989 -1.503 1.00 80.25 87 ILE A N 1
ATOM 665 C CA . ILE A 1 87 ? 13.873 -15.290 -0.819 1.00 80.25 87 ILE A CA 1
ATOM 666 C C . ILE A 1 87 ? 12.792 -16.177 -1.455 1.00 80.25 87 ILE A C 1
ATOM 668 O O . ILE A 1 87 ? 12.958 -17.392 -1.514 1.00 80.25 87 ILE A O 1
ATOM 672 N N . LEU A 1 88 ? 11.687 -15.581 -1.914 1.00 72.38 88 LEU A N 1
ATOM 673 C CA . LEU A 1 88 ? 10.564 -16.301 -2.527 1.00 72.38 88 LEU A CA 1
ATOM 674 C C . LEU A 1 88 ? 10.827 -16.703 -3.984 1.00 72.38 88 LEU 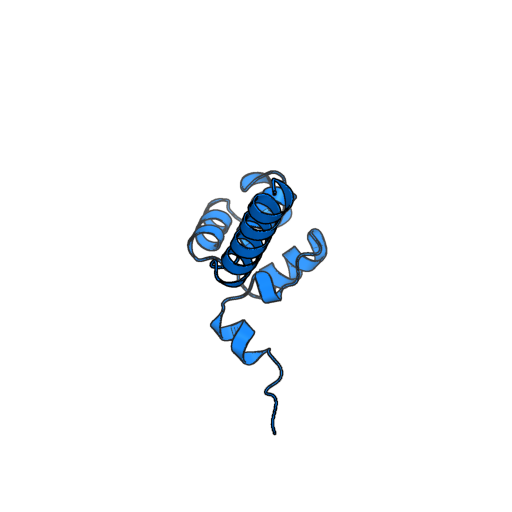A C 1
ATOM 676 O O . LEU A 1 88 ? 10.184 -17.624 -4.486 1.00 72.38 88 LEU A O 1
ATOM 680 N N . ALA A 1 89 ? 11.746 -16.021 -4.671 1.00 66.88 89 ALA A N 1
ATOM 681 C CA . ALA A 1 89 ? 12.153 -16.409 -6.012 1.00 66.88 89 ALA A CA 1
ATOM 682 C C . ALA A 1 89 ? 12.761 -17.825 -5.969 1.00 66.88 89 ALA A C 1
ATOM 684 O O . ALA A 1 89 ? 13.638 -18.077 -5.137 1.00 66.88 89 ALA A O 1
ATOM 685 N N . PRO A 1 90 ? 12.323 -18.761 -6.838 1.00 58.09 90 PRO A N 1
ATOM 686 C CA . PRO A 1 90 ? 12.876 -20.105 -6.846 1.00 58.09 90 PRO A CA 1
ATOM 687 C C . PRO A 1 90 ? 14.386 -20.010 -7.051 1.00 58.09 90 PRO A C 1
ATOM 689 O O . PRO A 1 90 ? 14.859 -19.469 -8.054 1.00 58.09 90 PRO A O 1
ATOM 692 N N . ARG A 1 91 ? 15.144 -20.515 -6.072 1.00 54.69 91 ARG A N 1
ATOM 693 C CA . ARG A 1 91 ? 16.590 -20.673 -6.192 1.00 54.69 91 ARG A CA 1
ATOM 694 C C . ARG A 1 91 ? 16.815 -21.645 -7.342 1.00 54.69 91 ARG A C 1
ATOM 696 O O . ARG A 1 91 ? 16.573 -22.838 -7.189 1.00 54.69 91 ARG A O 1
ATOM 703 N N . GLN A 1 92 ? 17.216 -21.125 -8.497 1.00 48.09 92 GLN A N 1
ATOM 704 C CA . GLN A 1 92 ? 17.604 -21.951 -9.630 1.00 48.09 92 GLN A CA 1
ATOM 705 C C . GLN A 1 92 ? 18.888 -22.670 -9.224 1.00 48.09 92 GLN A C 1
ATOM 707 O O . GLN A 1 92 ? 19.968 -22.085 -9.227 1.00 48.09 92 GLN A O 1
ATOM 712 N N . TRP A 1 93 ? 18.747 -23.902 -8.747 1.00 51.81 93 TRP A N 1
ATOM 713 C CA . TRP A 1 93 ? 19.875 -24.797 -8.572 1.00 51.81 93 TRP A CA 1
ATOM 714 C C . TRP A 1 93 ? 20.235 -25.314 -9.966 1.00 51.81 93 TRP A C 1
ATOM 716 O O . TRP A 1 93 ? 19.377 -25.884 -10.640 1.00 51.81 93 TRP A O 1
ATOM 726 N N . SER A 1 94 ? 21.454 -25.021 -10.419 1.00 43.00 94 SER A N 1
ATOM 727 C CA . SER A 1 94 ? 22.078 -25.693 -11.567 1.00 43.00 94 SER A CA 1
ATOM 728 C C . SER A 1 94 ? 22.821 -26.925 -11.079 1.00 43.00 94 SER A C 1
ATOM 730 O O . SER A 1 94 ? 23.446 -26.825 -9.998 1.00 43.00 94 SER A O 1
#